Protein AF-A0A973IR10-F1 (afdb_monomer_lite)

Sequence (140 aa):
MKKLFFTSFICLMTFFATAQIKLLDLSVIPIIKTDSVSGQSSNTTLDVRFKIKNSNTASKVFVLFGTTQNLGDIYSIEANIIENAGNYYILYNGMQTPINNYNAEIKIELTPAQNAAYNYITLFVKDVNGTDSNKLYFVK

Structure (mmCIF, N/CA/C/O backbone):
data_AF-A0A973IR10-F1
#
_entry.id   AF-A0A973IR10-F1
#
loop_
_atom_site.group_PDB
_atom_site.id
_atom_site.type_symbol
_atom_site.label_atom_id
_atom_site.label_alt_id
_atom_site.label_comp_id
_atom_site.label_asym_id
_atom_site.label_entity_id
_atom_site.label_seq_id
_atom_site.pdbx_PDB_ins_code
_atom_site.Cartn_x
_atom_site.Cartn_y
_atom_site.Cartn_z
_atom_site.occupancy
_atom_site.B_iso_or_equiv
_atom_site.auth_seq_id
_atom_site.auth_comp_id
_atom_site.auth_asym_id
_atom_site.auth_atom_id
_atom_site.pdbx_PDB_model_num
ATOM 1 N N . MET A 1 1 ? -0.727 -29.160 63.451 1.00 43.88 1 MET A N 1
ATOM 2 C CA . MET A 1 1 ? -1.936 -29.310 62.611 1.00 43.88 1 MET A CA 1
ATOM 3 C C . MET A 1 1 ? -1.854 -28.358 61.426 1.00 43.88 1 MET A C 1
ATOM 5 O O . MET A 1 1 ? -1.133 -27.373 61.490 1.00 43.88 1 MET A O 1
ATOM 9 N N . LYS A 1 2 ? -2.473 -28.767 60.318 1.00 42.03 2 LYS A N 1
ATOM 10 C CA . LYS A 1 2 ? -2.266 -28.317 58.937 1.00 42.03 2 LYS A CA 1
ATOM 11 C C . LYS A 1 2 ? -2.672 -26.857 58.649 1.00 42.03 2 LYS A C 1
ATOM 13 O O . LYS A 1 2 ? -3.758 -26.428 59.005 1.00 42.03 2 LYS A O 1
ATOM 18 N N . LYS A 1 3 ? -1.751 -26.199 57.935 1.00 57.06 3 LYS A N 1
ATOM 19 C CA . LYS A 1 3 ? -1.811 -25.093 56.955 1.00 57.06 3 LYS A CA 1
ATOM 20 C C . LYS A 1 3 ? -3.197 -24.606 56.500 1.00 57.06 3 LYS A C 1
ATOM 22 O O . LYS A 1 3 ? -3.990 -25.423 56.052 1.00 57.06 3 LYS A O 1
ATOM 27 N N . LEU A 1 4 ? -3.356 -23.284 56.371 1.00 45.84 4 LEU A N 1
ATOM 28 C CA . LEU A 1 4 ? -4.144 -22.667 55.293 1.00 45.84 4 LEU A CA 1
ATOM 29 C C . LEU A 1 4 ? -3.589 -21.270 54.960 1.00 45.84 4 LEU A C 1
ATOM 31 O O . LEU A 1 4 ? -3.894 -20.286 55.622 1.00 45.84 4 LEU A O 1
ATOM 35 N N . PHE A 1 5 ? -2.742 -21.209 53.930 1.00 52.34 5 PHE A N 1
ATOM 36 C CA . PHE A 1 5 ? -2.411 -19.975 53.216 1.00 52.34 5 PHE A CA 1
ATOM 37 C C . PHE A 1 5 ? -3.440 -19.833 52.090 1.00 52.34 5 PHE A C 1
ATOM 39 O O . PHE A 1 5 ? -3.495 -20.681 51.200 1.00 52.34 5 PHE A O 1
ATOM 46 N N . PHE A 1 6 ? -4.285 -18.807 52.161 1.00 52.56 6 PHE A N 1
ATOM 47 C CA . PHE A 1 6 ? -5.290 -18.503 51.144 1.00 52.56 6 PHE A CA 1
ATOM 48 C C . PHE A 1 6 ? -4.677 -17.519 50.139 1.00 52.56 6 PHE A C 1
ATOM 50 O O . PHE A 1 6 ? -4.767 -16.305 50.302 1.00 52.56 6 PHE A O 1
ATOM 57 N N . THR A 1 7 ? -3.981 -18.031 49.125 1.00 56.06 7 THR A N 1
ATOM 58 C CA . THR A 1 7 ? -3.445 -17.190 48.046 1.00 56.06 7 THR A CA 1
ATOM 59 C C . THR A 1 7 ? -4.528 -17.012 46.987 1.00 56.06 7 THR A C 1
ATOM 61 O O . THR A 1 7 ? -4.781 -17.913 46.191 1.00 56.06 7 THR A O 1
ATOM 64 N N . SER A 1 8 ? -5.195 -15.856 46.995 1.00 56.56 8 SER A N 1
ATOM 65 C CA . SER A 1 8 ? -6.117 -15.457 45.930 1.00 56.56 8 SER A CA 1
ATOM 66 C C . SER A 1 8 ? -5.320 -15.170 44.655 1.00 56.56 8 SER A C 1
ATOM 68 O O . SER A 1 8 ? -4.561 -14.204 44.587 1.00 56.56 8 SER A O 1
ATOM 70 N N . PHE A 1 9 ? -5.452 -16.041 43.657 1.00 55.38 9 PHE A N 1
ATOM 71 C CA . PHE A 1 9 ? -4.873 -15.858 42.330 1.00 55.38 9 PHE A CA 1
ATOM 72 C C . PHE A 1 9 ? -5.815 -14.963 41.515 1.00 55.38 9 PHE A C 1
ATOM 74 O O . PHE A 1 9 ? -6.763 -15.440 40.894 1.00 55.38 9 PHE A O 1
ATOM 81 N N . ILE A 1 10 ? -5.593 -13.646 41.560 1.00 63.66 10 ILE A N 1
ATOM 82 C CA . ILE A 1 10 ? -6.299 -12.695 40.692 1.00 63.66 10 ILE A CA 1
ATOM 83 C C . ILE A 1 10 ? -5.756 -12.888 39.276 1.00 63.66 10 ILE A C 1
ATOM 85 O O . ILE A 1 10 ? -4.681 -12.407 38.923 1.00 63.66 10 ILE A O 1
ATOM 89 N N . CYS A 1 11 ? -6.505 -13.631 38.466 1.00 55.69 11 CYS A N 1
ATOM 90 C CA . CYS A 1 11 ? -6.274 -13.741 37.036 1.00 55.69 11 CYS A CA 1
ATOM 91 C C . CYS A 1 11 ? -6.675 -12.405 36.387 1.00 55.69 11 CYS A C 1
ATOM 93 O O . CYS A 1 11 ? -7.848 -12.176 36.094 1.00 55.69 11 CYS A O 1
ATOM 95 N N . LEU A 1 12 ? -5.712 -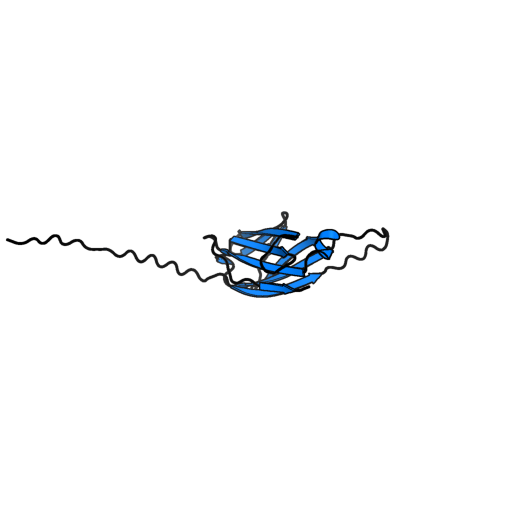11.493 36.209 1.00 54.72 12 LEU A N 1
ATOM 96 C CA . LEU A 1 12 ? -5.873 -10.331 35.335 1.00 54.72 12 LEU A CA 1
ATOM 97 C C . LEU A 1 12 ? -5.967 -10.833 33.890 1.00 54.72 12 LEU A C 1
ATOM 99 O O . LEU A 1 12 ? -4.965 -10.958 33.190 1.00 54.72 12 LEU A O 1
ATOM 103 N N . MET A 1 13 ? -7.179 -11.145 33.439 1.00 60.38 13 MET A N 1
ATOM 104 C CA . MET A 1 13 ? -7.446 -11.300 32.015 1.00 60.38 13 MET A CA 1
ATOM 105 C C . MET A 1 13 ? -7.410 -9.913 31.374 1.00 60.38 13 MET A C 1
ATOM 107 O O . MET A 1 13 ? -8.379 -9.157 31.438 1.00 60.38 13 MET A O 1
ATOM 111 N N . THR A 1 14 ? -6.280 -9.552 30.771 1.00 50.47 14 THR A N 1
ATOM 112 C CA . THR A 1 14 ? -6.209 -8.379 29.899 1.00 50.47 14 THR A CA 1
ATOM 113 C C . THR A 1 14 ? -6.959 -8.696 28.610 1.00 50.47 14 THR A C 1
ATOM 115 O O . THR A 1 14 ? -6.418 -9.320 27.698 1.00 50.47 14 THR A O 1
ATOM 118 N N . PHE A 1 15 ? -8.227 -8.292 28.539 1.00 55.59 15 PHE A N 1
ATOM 119 C CA . PHE A 1 15 ? -8.986 -8.289 27.292 1.00 55.59 15 PHE A CA 1
ATOM 120 C C . PHE A 1 15 ? -8.416 -7.214 26.361 1.00 55.59 15 PHE A C 1
ATOM 122 O O . PHE A 1 15 ? -8.835 -6.061 26.400 1.00 55.59 15 PHE A O 1
ATOM 129 N N . PHE A 1 16 ? -7.474 -7.588 25.499 1.00 53.50 16 PHE A N 1
ATOM 130 C CA . PHE A 1 16 ? -7.161 -6.796 24.313 1.00 53.50 16 PHE A CA 1
ATOM 131 C C . PHE A 1 16 ? -8.032 -7.298 23.165 1.00 53.50 16 PHE A C 1
ATOM 133 O O . PHE A 1 16 ? -7.645 -8.184 22.411 1.00 53.50 16 PHE A O 1
ATOM 140 N N . ALA A 1 17 ? -9.241 -6.755 23.059 1.00 54.94 17 ALA A N 1
ATOM 141 C CA . ALA A 1 17 ? -10.085 -6.933 21.884 1.00 54.94 17 ALA A CA 1
ATOM 142 C C . ALA A 1 17 ? -10.265 -5.578 21.199 1.00 54.94 17 ALA A C 1
ATOM 144 O O . ALA A 1 17 ? -11.319 -4.949 21.269 1.00 54.94 17 ALA A O 1
ATOM 145 N N . THR A 1 18 ? -9.205 -5.104 20.550 1.00 56.66 18 THR A N 1
ATOM 146 C CA . THR A 1 18 ? -9.329 -4.062 19.534 1.00 56.66 18 THR A CA 1
ATOM 147 C C . THR A 1 18 ? -9.854 -4.701 18.255 1.00 56.66 18 THR A C 1
ATOM 149 O O . THR A 1 18 ? -9.452 -5.801 17.874 1.00 56.66 18 THR A O 1
ATOM 152 N N . ALA A 1 19 ? -10.790 -4.030 17.585 1.00 59.62 19 ALA A N 1
ATOM 153 C CA . ALA A 1 19 ? -11.244 -4.479 16.281 1.00 59.62 19 ALA A CA 1
ATOM 154 C C . ALA A 1 19 ? -10.036 -4.503 15.330 1.00 59.62 19 ALA A C 1
ATOM 156 O O . ALA A 1 19 ? -9.435 -3.459 15.067 1.00 59.62 19 ALA A O 1
ATOM 157 N N . GLN A 1 20 ? -9.667 -5.695 14.851 1.00 83.31 20 GLN A N 1
ATOM 158 C CA . GLN A 1 20 ? -8.537 -5.861 13.943 1.00 83.31 20 GLN A CA 1
ATOM 159 C C . GLN A 1 20 ? -8.779 -5.018 12.686 1.00 83.31 20 GLN A C 1
ATOM 161 O O . GLN A 1 20 ? -9.890 -4.995 12.137 1.00 83.31 20 GLN A O 1
ATOM 166 N N . ILE A 1 21 ? -7.749 -4.296 12.248 1.00 94.00 21 ILE A N 1
ATOM 167 C CA . ILE A 1 21 ? -7.785 -3.566 10.982 1.00 94.00 21 ILE A CA 1
ATOM 168 C C . ILE A 1 21 ? -8.051 -4.573 9.875 1.00 94.00 21 ILE A C 1
ATOM 170 O O . ILE A 1 21 ? -7.398 -5.617 9.800 1.00 94.00 21 ILE A O 1
ATOM 174 N N . LYS A 1 22 ? -9.011 -4.253 9.010 1.00 96.25 22 LYS A N 1
ATOM 175 C CA . LYS A 1 22 ? -9.355 -5.113 7.884 1.00 96.25 22 LYS A CA 1
ATOM 176 C C . LYS A 1 22 ? -9.290 -4.335 6.590 1.00 96.25 22 LYS A C 1
ATOM 178 O O . LYS A 1 22 ? -9.991 -3.338 6.422 1.00 96.25 22 LYS A O 1
ATOM 183 N N . LEU A 1 23 ? -8.493 -4.841 5.665 1.00 97.75 23 LEU A N 1
ATOM 184 C CA . LEU A 1 23 ? -8.480 -4.379 4.291 1.00 97.75 23 LEU A CA 1
ATOM 185 C C . LEU A 1 23 ? -9.541 -5.134 3.506 1.00 97.75 23 LEU A C 1
ATOM 187 O O . LEU A 1 23 ? -9.634 -6.361 3.588 1.00 97.75 23 LEU A O 1
ATOM 191 N N . LEU A 1 24 ? -10.374 -4.385 2.797 1.00 97.75 24 LEU A N 1
ATOM 192 C CA . LEU A 1 24 ? -11.556 -4.904 2.120 1.00 97.75 24 LEU A CA 1
ATOM 193 C C . LEU A 1 24 ? -11.331 -5.063 0.621 1.00 97.75 24 LEU A C 1
ATOM 195 O O . LEU A 1 24 ? -11.889 -5.978 0.028 1.00 97.75 24 LEU A O 1
ATOM 199 N N . ASP A 1 25 ? -10.560 -4.158 0.024 1.00 97.88 25 ASP A N 1
ATOM 200 C CA . ASP A 1 25 ? -10.385 -4.078 -1.423 1.00 97.88 25 ASP A CA 1
ATOM 201 C C . ASP A 1 25 ? -9.099 -3.319 -1.769 1.00 97.88 25 ASP A C 1
ATOM 203 O O . ASP A 1 25 ? -8.663 -2.472 -0.982 1.00 97.88 25 ASP A O 1
ATOM 207 N N . LEU A 1 26 ? -8.517 -3.626 -2.927 1.00 98.44 26 LEU A N 1
ATOM 208 C CA . LEU A 1 26 ? -7.300 -3.023 -3.467 1.00 98.44 26 LEU A CA 1
ATOM 209 C C . LEU A 1 26 ? -7.462 -2.821 -4.975 1.00 98.44 26 LEU A C 1
ATOM 211 O O . LEU A 1 26 ? -7.778 -3.751 -5.710 1.00 98.44 26 LEU A O 1
ATOM 215 N N . SER A 1 27 ? -7.168 -1.612 -5.434 1.00 98.12 27 SER A N 1
ATOM 216 C CA . SER A 1 27 ? -7.099 -1.239 -6.839 1.00 98.12 27 SER A CA 1
ATOM 217 C C . SER A 1 27 ? -5.802 -0.480 -7.092 1.00 98.12 27 SER A C 1
ATOM 219 O O . SER A 1 27 ? -5.395 0.362 -6.291 1.00 98.12 27 SER A O 1
ATOM 221 N N . VAL A 1 28 ? -5.138 -0.796 -8.199 1.00 97.69 28 VAL A N 1
ATOM 222 C CA . VAL A 1 28 ? -3.896 -0.145 -8.619 1.00 97.69 28 VAL A CA 1
ATOM 223 C C . VAL A 1 28 ? -4.096 0.347 -10.040 1.00 97.69 28 VAL A C 1
ATOM 225 O O . VAL A 1 28 ? -4.355 -0.445 -10.945 1.00 97.69 28 VAL A O 1
ATOM 228 N N . ILE A 1 29 ? -4.000 1.660 -10.231 1.00 96.00 29 ILE A N 1
ATOM 229 C CA . ILE A 1 29 ? -4.289 2.310 -11.508 1.00 96.00 29 ILE A CA 1
ATOM 230 C C . ILE A 1 29 ? -3.046 3.093 -11.948 1.00 96.00 29 ILE A C 1
ATOM 232 O O . ILE A 1 29 ? -2.638 4.025 -11.254 1.00 96.00 29 ILE A O 1
ATOM 236 N N . PRO A 1 30 ? -2.418 2.763 -13.089 1.00 92.56 30 PRO A N 1
ATOM 237 C CA . PRO A 1 30 ? -1.336 3.579 -13.618 1.00 92.56 30 PRO A CA 1
ATOM 238 C C . PRO A 1 30 ? -1.874 4.921 -14.127 1.00 92.56 30 PRO A C 1
ATOM 240 O O . PRO A 1 30 ? -2.792 4.973 -14.945 1.00 92.56 30 PRO A O 1
ATOM 243 N N . ILE A 1 31 ? -1.275 6.020 -13.670 1.00 89.12 31 ILE A N 1
ATOM 244 C CA . ILE A 1 31 ? -1.535 7.363 -14.187 1.00 89.12 31 ILE A CA 1
ATOM 245 C C . ILE A 1 31 ? -0.581 7.599 -15.357 1.00 89.12 31 ILE A C 1
ATOM 247 O O . ILE A 1 31 ? 0.615 7.836 -15.173 1.00 89.12 31 ILE A O 1
ATOM 251 N N . ILE A 1 32 ? -1.115 7.539 -16.573 1.00 71.06 32 ILE A N 1
ATOM 252 C CA . ILE A 1 32 ? -0.351 7.811 -17.790 1.00 71.06 32 ILE A CA 1
ATOM 253 C C . ILE A 1 32 ? -0.164 9.327 -17.909 1.00 71.06 32 ILE A C 1
ATOM 255 O O . ILE A 1 32 ? -1.128 10.067 -18.095 1.00 71.06 32 ILE A O 1
ATOM 259 N N . LYS A 1 33 ? 1.083 9.793 -17.811 1.00 64.44 33 LYS A N 1
ATOM 260 C CA . LYS A 1 33 ? 1.466 11.154 -18.196 1.00 64.44 33 LYS A CA 1
ATOM 261 C C . LYS A 1 33 ? 2.061 11.089 -19.600 1.00 64.44 33 LYS A C 1
ATOM 263 O O . LYS A 1 33 ? 3.154 10.569 -19.780 1.00 64.44 33 LYS A O 1
ATOM 268 N N . THR A 1 34 ? 1.341 11.581 -20.602 1.00 55.28 34 THR A N 1
ATOM 269 C CA . THR A 1 34 ? 1.878 11.754 -21.959 1.00 55.28 34 THR A CA 1
ATOM 270 C C . THR A 1 34 ? 2.766 12.993 -21.997 1.00 55.28 34 THR A C 1
ATOM 272 O O . THR A 1 34 ? 2.275 14.099 -22.214 1.00 55.28 34 THR A O 1
ATOM 275 N N . ASP A 1 35 ? 4.072 12.822 -21.788 1.00 54.62 35 ASP A N 1
ATOM 276 C CA . ASP A 1 35 ? 5.056 13.815 -22.224 1.00 54.62 35 ASP A CA 1
ATOM 277 C C . ASP A 1 35 ? 5.386 13.537 -23.697 1.00 54.62 35 ASP A C 1
ATOM 279 O O . ASP A 1 35 ? 5.962 12.507 -24.042 1.00 54.62 35 ASP A O 1
ATOM 283 N N . SER A 1 36 ? 4.946 14.428 -24.583 1.00 55.16 36 SER A N 1
ATOM 284 C CA . SER A 1 36 ? 5.088 14.257 -26.036 1.00 55.16 36 SER A CA 1
ATOM 285 C C . SER A 1 36 ? 6.432 14.767 -26.574 1.00 55.16 36 SER A C 1
ATOM 287 O O . SER A 1 36 ? 6.602 14.819 -27.789 1.00 55.16 36 SER A O 1
ATOM 289 N N . VAL A 1 37 ? 7.371 15.187 -25.712 1.00 59.97 37 VAL A N 1
ATOM 290 C CA . VAL A 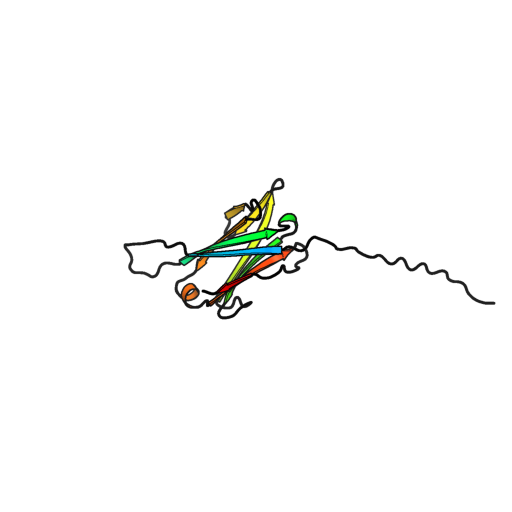1 37 ? 8.504 16.028 -26.143 1.00 59.97 37 VAL A CA 1
ATOM 291 C C . VAL A 1 37 ? 9.883 15.377 -25.957 1.00 59.97 37 VAL A C 1
ATOM 293 O O . VAL A 1 37 ? 10.791 15.684 -26.724 1.00 59.97 37 VAL A O 1
ATOM 296 N N . SER A 1 38 ? 10.079 14.468 -24.995 1.00 59.84 38 SER A N 1
ATOM 297 C CA . SER A 1 38 ? 11.439 14.110 -24.541 1.00 59.84 38 SER A CA 1
ATOM 298 C C . SER A 1 38 ? 11.975 12.733 -24.960 1.00 59.84 38 SER A C 1
ATOM 300 O O . SER A 1 38 ? 13.183 12.517 -24.879 1.00 59.84 38 SER A O 1
ATOM 302 N N . GLY A 1 39 ? 11.136 11.785 -25.401 1.00 56.28 39 GLY A N 1
ATOM 303 C CA . GLY A 1 39 ? 11.581 10.430 -25.786 1.00 56.28 39 GLY A CA 1
ATOM 304 C C . GLY A 1 39 ? 12.271 9.624 -24.667 1.00 56.28 39 GLY A C 1
ATOM 305 O O . GLY A 1 39 ? 12.748 8.517 -24.913 1.00 56.28 39 GLY A O 1
ATOM 306 N N . GLN A 1 40 ? 12.327 10.155 -23.440 1.00 56.91 40 GLN A N 1
ATOM 307 C CA . GLN A 1 40 ? 12.829 9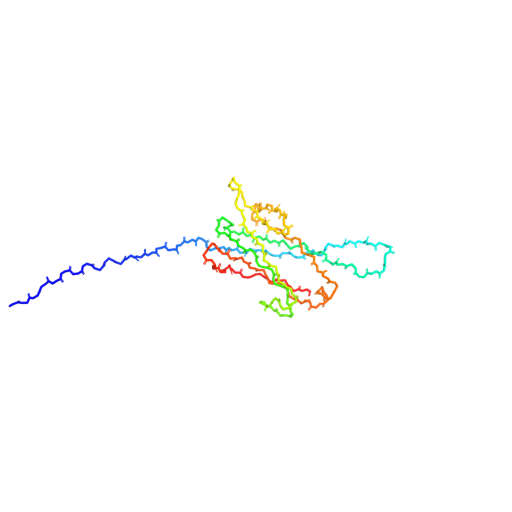.462 -22.260 1.00 56.91 40 GLN A CA 1
ATOM 308 C C . GLN A 1 40 ? 11.693 8.698 -21.587 1.00 56.91 40 GLN A C 1
ATOM 310 O O . GLN A 1 40 ? 10.562 9.175 -21.507 1.00 56.91 40 GLN A O 1
ATOM 315 N N . SER A 1 41 ? 12.005 7.511 -21.062 1.00 62.19 41 SER A N 1
ATOM 316 C CA . SER A 1 41 ? 11.070 6.778 -20.212 1.00 62.19 41 SER A CA 1
ATOM 317 C C . SER A 1 41 ? 10.845 7.577 -18.930 1.00 62.19 41 SER A C 1
ATOM 319 O O . SER A 1 41 ? 11.672 7.544 -18.022 1.00 62.19 41 SER A O 1
ATOM 321 N N . SER A 1 42 ? 9.732 8.299 -18.852 1.00 78.31 42 SER A N 1
ATOM 322 C CA . SER A 1 42 ? 9.329 8.994 -17.636 1.00 78.31 42 SER A CA 1
ATOM 323 C C . SER A 1 42 ? 9.014 7.996 -16.522 1.00 78.31 42 SER A C 1
ATOM 325 O O . SER A 1 42 ? 8.634 6.846 -16.774 1.00 78.31 42 SER A O 1
ATOM 327 N N . ASN A 1 43 ? 9.123 8.448 -15.275 1.00 87.50 43 ASN A N 1
ATOM 328 C CA . ASN A 1 43 ? 8.628 7.686 -14.138 1.00 87.50 43 ASN A CA 1
ATOM 329 C C . ASN A 1 43 ? 7.129 7.389 -14.300 1.00 87.50 43 ASN A C 1
ATOM 331 O O . ASN A 1 43 ? 6.363 8.187 -14.846 1.00 87.50 43 ASN A O 1
ATOM 335 N N . THR A 1 44 ? 6.710 6.222 -13.818 1.00 90.88 44 THR A N 1
ATOM 336 C CA . THR A 1 44 ? 5.305 5.808 -13.805 1.00 90.88 44 THR A CA 1
ATOM 337 C C . THR A 1 44 ? 4.710 6.132 -12.446 1.00 90.88 44 THR A C 1
ATOM 339 O O . THR A 1 44 ? 5.188 5.636 -11.430 1.00 90.88 44 THR A O 1
ATOM 342 N N . THR A 1 45 ? 3.651 6.936 -12.408 1.00 94.50 45 THR A N 1
ATOM 343 C CA . THR A 1 45 ? 2.879 7.133 -11.177 1.00 94.50 45 THR A CA 1
ATOM 344 C C . THR A 1 45 ? 1.775 6.083 -11.103 1.00 94.50 45 THR A C 1
ATOM 346 O O . THR A 1 45 ? 1.006 5.925 -12.047 1.00 94.50 45 THR A O 1
ATOM 349 N N . LEU A 1 46 ? 1.679 5.381 -9.982 1.00 96.69 46 LEU A N 1
ATOM 350 C CA . LEU A 1 46 ? 0.591 4.469 -9.656 1.00 96.69 46 LEU A CA 1
ATOM 351 C C . LEU A 1 46 ? -0.313 5.118 -8.610 1.00 96.69 46 LEU A C 1
ATOM 353 O O . LEU A 1 46 ? 0.163 5.612 -7.590 1.00 96.69 46 LEU A O 1
ATOM 357 N N . ASP A 1 47 ? -1.612 5.099 -8.866 1.00 97.31 47 ASP A N 1
ATOM 358 C CA . ASP A 1 47 ? -2.661 5.421 -7.908 1.00 97.31 47 ASP A CA 1
ATOM 359 C C . ASP A 1 47 ? -3.086 4.122 -7.210 1.00 97.31 47 ASP A C 1
ATOM 361 O O . ASP A 1 47 ? -3.740 3.262 -7.809 1.00 97.31 47 ASP A O 1
ATOM 365 N N . VAL A 1 48 ? -2.626 3.939 -5.971 1.00 98.19 48 VAL A N 1
ATOM 366 C CA . VAL A 1 48 ? -2.913 2.756 -5.156 1.00 98.19 48 VAL A CA 1
ATOM 367 C C . VAL A 1 48 ? -4.055 3.099 -4.213 1.00 98.19 48 VAL A C 1
ATOM 369 O O . VAL A 1 48 ? -3.878 3.819 -3.228 1.00 98.19 48 VAL A O 1
ATOM 372 N N . ARG A 1 49 ? -5.235 2.558 -4.511 1.00 98.44 49 ARG A N 1
ATOM 373 C CA . ARG A 1 49 ? -6.464 2.777 -3.750 1.00 98.44 49 ARG A CA 1
ATOM 374 C C . ARG A 1 49 ? -6.851 1.521 -3.010 1.00 98.44 49 ARG A C 1
ATOM 376 O O . ARG A 1 49 ? -6.817 0.427 -3.562 1.00 98.44 49 ARG A O 1
ATOM 383 N N . PHE A 1 50 ? -7.281 1.668 -1.771 1.00 98.62 50 PHE A N 1
ATOM 384 C CA . PHE A 1 50 ? -7.733 0.535 -0.983 1.00 98.62 50 PHE A CA 1
ATOM 385 C C . PHE A 1 50 ? -8.844 0.931 -0.026 1.00 98.62 50 PHE A C 1
ATOM 387 O O . PHE A 1 50 ? -9.035 2.103 0.298 1.00 98.62 50 PHE A O 1
ATOM 394 N N . LYS A 1 51 ? -9.594 -0.072 0.425 1.00 98.50 51 LYS A N 1
ATOM 395 C CA . LYS A 1 51 ? -10.632 0.101 1.439 1.00 98.50 51 LYS A CA 1
ATOM 396 C C . LYS A 1 51 ? -10.165 -0.457 2.774 1.00 98.50 51 LYS A C 1
ATOM 398 O O . LYS A 1 51 ? -9.815 -1.631 2.857 1.00 98.50 51 LYS A O 1
ATOM 403 N N . ILE A 1 52 ? -10.205 0.360 3.820 1.00 97.75 52 ILE A N 1
ATOM 404 C CA . ILE A 1 52 ? -9.778 0.027 5.179 1.00 97.75 52 ILE A CA 1
ATOM 405 C C . ILE A 1 52 ? -10.933 0.202 6.166 1.00 97.75 52 ILE A C 1
ATOM 407 O O . ILE A 1 52 ? -11.521 1.273 6.278 1.00 97.75 52 ILE A O 1
ATOM 411 N N . LYS A 1 53 ? -11.241 -0.855 6.918 1.00 95.69 53 LYS A N 1
ATOM 412 C CA . LYS A 1 53 ? -12.149 -0.825 8.069 1.00 95.69 53 LYS A CA 1
ATOM 413 C C . LYS A 1 53 ? -11.346 -0.700 9.363 1.00 95.69 53 LYS A C 1
ATOM 415 O O . LYS A 1 53 ? -10.284 -1.306 9.484 1.00 95.69 53 LYS A O 1
ATOM 420 N N . ASN A 1 54 ? -11.907 0.029 10.332 1.00 93.44 54 ASN A N 1
ATOM 421 C CA . ASN A 1 54 ? -11.276 0.356 11.616 1.00 93.44 54 ASN A CA 1
ATOM 422 C C . ASN A 1 54 ? -9.990 1.184 11.439 1.00 93.44 54 ASN A C 1
ATOM 424 O O . ASN A 1 54 ? -8.979 0.929 12.082 1.00 93.44 54 ASN A O 1
ATOM 428 N N . SER A 1 55 ? -10.018 2.189 10.555 1.00 92.81 55 SER A N 1
ATOM 429 C CA . SER A 1 55 ? -8.884 3.106 10.355 1.00 92.81 55 SER A CA 1
ATOM 430 C C . SER A 1 55 ? -8.500 3.872 11.624 1.00 92.81 55 SER A C 1
ATOM 432 O O . SER A 1 55 ? -7.377 4.345 11.732 1.00 92.81 55 SER A O 1
ATOM 434 N N . ASN A 1 56 ? -9.402 3.953 12.603 1.00 92.19 56 ASN A N 1
ATOM 435 C CA . ASN A 1 56 ? -9.172 4.588 13.893 1.00 92.19 56 ASN A CA 1
ATOM 436 C C . ASN A 1 56 ? -8.143 3.882 14.786 1.00 92.19 56 ASN A C 1
ATOM 438 O O . ASN A 1 56 ? -7.651 4.495 15.728 1.00 92.19 56 ASN A O 1
ATOM 442 N N . THR A 1 57 ? -7.820 2.617 14.511 1.00 93.31 57 THR A N 1
ATOM 443 C CA . THR A 1 57 ? -6.757 1.873 15.207 1.00 93.31 57 THR A CA 1
ATOM 444 C C . THR A 1 57 ? -5.511 1.680 14.340 1.00 93.31 57 THR A C 1
ATOM 446 O O . THR A 1 57 ? -4.547 1.054 14.782 1.00 93.31 57 THR A O 1
ATOM 449 N N . ALA A 1 58 ? -5.517 2.216 13.116 1.00 95.44 58 ALA A N 1
ATOM 450 C CA . ALA A 1 58 ? -4.443 2.073 12.147 1.00 95.44 58 ALA A CA 1
ATOM 451 C C . ALA A 1 58 ? -3.319 3.085 12.368 1.00 95.44 58 ALA A C 1
ATOM 453 O O . ALA A 1 58 ? -3.572 4.248 12.664 1.00 95.44 58 ALA A O 1
ATOM 454 N N . SER A 1 59 ? -2.075 2.629 12.205 1.00 96.19 59 SER A N 1
ATOM 455 C CA . SER A 1 59 ? -0.876 3.439 12.431 1.00 96.19 59 SER A CA 1
ATOM 456 C C . SER A 1 59 ? -0.051 3.640 11.166 1.00 96.19 59 SER A C 1
ATOM 458 O O . SER A 1 59 ? 0.409 4.750 10.906 1.00 96.19 59 SER A O 1
ATOM 460 N N . LYS A 1 60 ? 0.152 2.588 10.365 1.00 97.75 60 LYS A N 1
ATOM 461 C CA . LYS A 1 60 ? 1.053 2.626 9.206 1.00 97.75 60 LYS A CA 1
ATOM 462 C C . LYS A 1 60 ? 0.544 1.777 8.059 1.00 97.75 60 LYS A C 1
ATOM 464 O O . LYS A 1 60 ? 0.146 0.635 8.268 1.00 97.75 60 LYS A O 1
ATOM 469 N N . VAL A 1 61 ? 0.621 2.309 6.847 1.00 98.50 61 VAL A N 1
ATOM 470 C CA . VAL A 1 61 ? 0.379 1.581 5.600 1.00 98.50 61 VAL A CA 1
ATOM 471 C C . VAL A 1 61 ? 1.714 1.134 5.027 1.00 98.50 61 VAL A C 1
ATOM 473 O O . VAL A 1 61 ? 2.644 1.932 4.925 1.00 98.50 61 VAL A O 1
ATOM 476 N N . PHE A 1 62 ? 1.779 -0.124 4.612 1.00 98.62 62 PHE A N 1
ATOM 477 C CA . PHE A 1 62 ? 2.905 -0.699 3.899 1.00 98.62 62 PHE A CA 1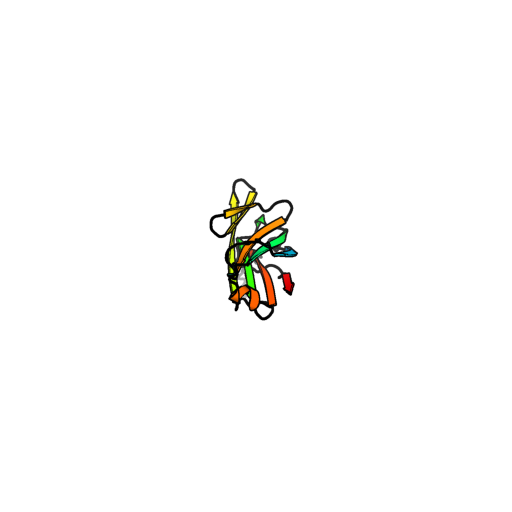
ATOM 478 C C . PHE A 1 62 ? 2.468 -1.097 2.495 1.00 98.62 62 PHE A C 1
ATOM 480 O O . PHE A 1 62 ? 1.475 -1.809 2.324 1.00 98.62 62 PHE A O 1
ATOM 487 N N . VAL A 1 63 ? 3.232 -0.654 1.498 1.00 98.69 63 VAL A N 1
ATOM 488 C CA . VAL A 1 63 ? 3.061 -1.054 0.097 1.00 98.69 63 VAL A CA 1
ATOM 489 C C . VAL A 1 63 ? 4.389 -1.605 -0.397 1.00 98.69 63 VAL A C 1
ATOM 491 O O . VAL A 1 63 ? 5.367 -0.869 -0.523 1.00 98.69 63 VAL A O 1
ATOM 494 N N . LEU A 1 64 ? 4.432 -2.912 -0.633 1.00 98.75 64 LEU A N 1
ATOM 495 C CA . LEU A 1 64 ? 5.628 -3.628 -1.060 1.00 98.75 64 LEU A CA 1
ATOM 496 C C . LEU A 1 64 ? 5.523 -3.952 -2.545 1.00 98.75 64 LEU A C 1
ATOM 498 O O . LEU A 1 64 ? 4.573 -4.614 -2.957 1.00 98.75 64 LEU A O 1
ATOM 502 N N . PHE A 1 65 ? 6.499 -3.509 -3.324 1.00 98.69 65 PHE A N 1
ATOM 503 C CA . PHE A 1 65 ? 6.667 -3.862 -4.726 1.00 98.69 65 PHE A CA 1
ATOM 504 C C . PHE A 1 65 ? 7.722 -4.950 -4.817 1.00 98.69 65 PHE A C 1
ATOM 506 O O . PHE A 1 65 ? 8.866 -4.742 -4.397 1.00 98.69 65 PHE A O 1
ATOM 513 N N . GLY A 1 66 ? 7.347 -6.091 -5.385 1.00 98.56 66 GLY A N 1
ATOM 514 C CA . GLY A 1 66 ? 8.236 -7.237 -5.415 1.00 98.56 66 GLY A CA 1
ATOM 515 C C . GLY A 1 66 ? 8.140 -8.100 -6.657 1.00 98.56 66 GLY A C 1
ATOM 516 O O . GLY A 1 66 ? 7.183 -8.037 -7.437 1.00 98.56 66 GLY A O 1
ATOM 517 N N . THR A 1 67 ? 9.161 -8.934 -6.825 1.00 98.38 67 THR A N 1
ATOM 518 C CA . THR A 1 67 ? 9.189 -9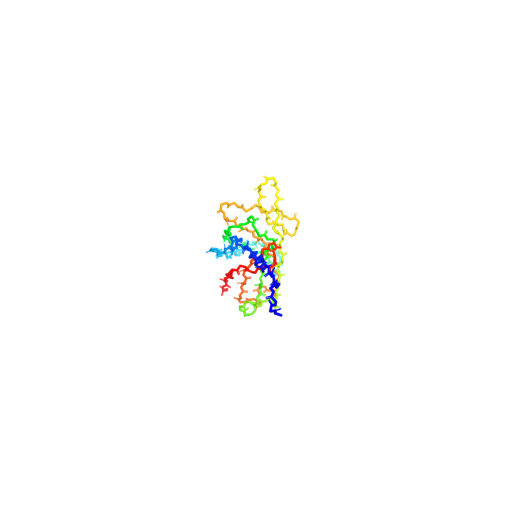.985 -7.854 1.00 98.38 67 THR A CA 1
ATOM 519 C C . THR A 1 67 ? 8.271 -11.155 -7.496 1.00 98.38 67 THR A C 1
ATOM 521 O O . THR A 1 67 ? 7.790 -11.858 -8.386 1.00 98.38 67 THR A O 1
ATOM 524 N N . THR A 1 68 ? 7.980 -11.325 -6.201 1.00 98.12 68 THR A N 1
ATOM 525 C CA . THR A 1 68 ? 7.065 -12.317 -5.614 1.00 98.12 68 THR A CA 1
ATOM 526 C C . THR A 1 68 ? 6.200 -11.694 -4.511 1.00 98.12 68 THR A C 1
ATOM 528 O O . THR A 1 68 ? 6.519 -10.637 -3.966 1.00 98.12 68 THR A O 1
ATOM 531 N N . GLN A 1 69 ? 5.072 -12.335 -4.182 1.00 97.94 69 GLN A N 1
ATOM 532 C CA . GLN A 1 69 ? 4.166 -11.862 -3.128 1.00 97.94 69 GLN A CA 1
ATOM 533 C C . GLN A 1 69 ? 4.872 -11.733 -1.773 1.00 97.94 69 GLN A C 1
ATOM 535 O O . GLN A 1 69 ? 5.706 -12.560 -1.413 1.00 97.94 69 GLN A O 1
ATOM 540 N N . ASN A 1 70 ? 4.456 -10.744 -0.978 1.00 97.62 70 ASN A N 1
ATOM 541 C CA . ASN A 1 70 ? 4.989 -10.422 0.350 1.00 97.62 70 ASN A CA 1
ATOM 542 C C . ASN A 1 70 ? 6.444 -9.937 0.388 1.00 97.62 70 ASN A C 1
ATOM 544 O O . ASN A 1 70 ? 6.929 -9.640 1.480 1.00 97.62 70 ASN A O 1
ATOM 548 N N . LEU A 1 71 ? 7.115 -9.825 -0.758 1.00 96.81 71 LEU A N 1
ATOM 549 C CA . LEU A 1 71 ? 8.432 -9.213 -0.851 1.00 96.81 71 LEU A CA 1
ATOM 550 C C . LEU A 1 71 ? 8.314 -7.758 -1.305 1.00 96.81 71 LEU A C 1
ATOM 552 O O . LEU A 1 71 ? 7.416 -7.386 -2.058 1.00 96.81 71 LEU A O 1
ATOM 556 N N . GLY A 1 72 ? 9.232 -6.939 -0.802 1.00 97.00 72 GLY A N 1
ATOM 557 C CA . GLY A 1 72 ? 9.426 -5.544 -1.192 1.00 97.00 72 GLY A CA 1
ATOM 558 C C . GLY A 1 72 ? 10.809 -5.322 -1.799 1.00 97.00 72 GLY A C 1
ATOM 559 O O . GLY A 1 72 ? 11.428 -4.291 -1.549 1.00 97.00 72 GLY A O 1
ATOM 560 N N . ASP A 1 73 ? 11.317 -6.336 -2.506 1.00 98.25 73 ASP A N 1
ATOM 561 C CA . ASP A 1 73 ? 12.674 -6.431 -3.051 1.00 98.25 73 ASP A CA 1
ATOM 562 C C . ASP A 1 73 ? 12.945 -5.450 -4.200 1.00 98.25 73 ASP A C 1
ATOM 564 O O . ASP A 1 73 ? 14.102 -5.127 -4.461 1.00 98.25 73 ASP A O 1
ATOM 568 N N . ILE A 1 74 ? 11.899 -4.927 -4.847 1.00 98.44 74 ILE A N 1
ATOM 569 C CA . ILE A 1 74 ? 12.027 -3.875 -5.865 1.00 98.44 74 ILE A CA 1
ATOM 570 C C . ILE A 1 74 ? 11.912 -2.489 -5.236 1.00 98.44 74 ILE A C 1
ATOM 572 O O . ILE A 1 74 ? 12.700 -1.587 -5.530 1.00 98.44 74 ILE A O 1
ATOM 576 N N . TYR A 1 75 ? 10.898 -2.299 -4.394 1.00 98.19 75 TYR A N 1
ATOM 577 C CA . TYR A 1 75 ? 10.649 -1.045 -3.698 1.00 98.19 75 TYR A CA 1
ATOM 578 C C . TYR A 1 75 ? 9.681 -1.268 -2.537 1.00 98.19 75 TYR A C 1
ATOM 580 O O . TYR A 1 75 ? 8.829 -2.151 -2.586 1.00 98.19 75 TYR A O 1
ATOM 588 N N . SER A 1 76 ? 9.781 -0.457 -1.490 1.00 98.00 76 SER A N 1
ATOM 589 C CA . SER A 1 76 ? 8.876 -0.527 -0.344 1.00 98.00 76 SER A CA 1
ATOM 590 C C . SER A 1 76 ? 8.525 0.871 0.126 1.00 98.00 76 SER A C 1
ATOM 592 O O . SER A 1 76 ? 9.403 1.721 0.267 1.00 98.00 76 SER A O 1
ATOM 594 N N . ILE A 1 77 ? 7.241 1.087 0.389 1.00 97.19 77 ILE A N 1
ATOM 595 C CA . ILE A 1 77 ? 6.709 2.315 0.967 1.00 97.19 77 ILE A CA 1
ATOM 596 C C . ILE A 1 77 ? 6.173 2.037 2.360 1.00 97.19 77 ILE A C 1
ATOM 598 O O . ILE A 1 77 ? 5.446 1.068 2.576 1.00 97.19 77 ILE A O 1
ATOM 602 N N . GLU A 1 78 ? 6.487 2.955 3.267 1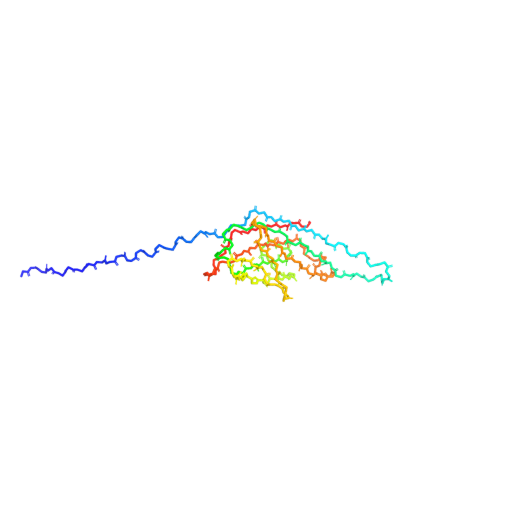.00 97.81 78 GLU A N 1
ATOM 603 C CA . GLU A 1 78 ? 5.851 3.101 4.566 1.00 97.81 78 GLU A CA 1
ATOM 604 C C . GLU A 1 78 ? 5.213 4.495 4.633 1.00 97.81 78 GLU A C 1
ATOM 606 O O . GLU A 1 78 ? 5.876 5.504 4.383 1.00 97.81 78 GLU A O 1
ATOM 611 N N . ALA A 1 79 ? 3.920 4.553 4.943 1.00 98.19 79 ALA A N 1
ATOM 612 C CA . ALA A 1 79 ? 3.177 5.798 5.114 1.00 98.19 79 ALA A CA 1
ATOM 613 C C . ALA A 1 79 ? 2.477 5.811 6.473 1.00 98.19 79 ALA A C 1
ATOM 615 O O . ALA A 1 79 ? 1.898 4.806 6.887 1.00 98.19 79 ALA A O 1
ATOM 616 N N . ASN A 1 80 ? 2.505 6.948 7.165 1.00 98.12 80 ASN A N 1
ATOM 617 C CA . ASN A 1 80 ? 1.853 7.071 8.466 1.00 98.12 80 ASN A CA 1
ATOM 618 C C . ASN A 1 80 ? 0.356 7.321 8.283 1.00 98.12 80 ASN A C 1
ATOM 620 O O . ASN A 1 80 ? -0.046 8.049 7.379 1.00 98.12 80 ASN A O 1
ATOM 624 N N . ILE A 1 81 ? -0.458 6.772 9.177 1.00 97.62 81 ILE A N 1
ATOM 625 C CA . ILE A 1 81 ? -1.844 7.187 9.364 1.00 97.62 81 ILE A CA 1
ATOM 626 C C . ILE A 1 81 ? -1.871 8.114 10.571 1.00 97.62 81 ILE A C 1
ATOM 628 O O . ILE A 1 81 ? -1.407 7.756 11.652 1.00 97.62 81 ILE A O 1
ATOM 632 N N . ILE A 1 82 ? -2.383 9.321 10.367 1.00 96.75 82 ILE A N 1
ATOM 633 C CA . ILE A 1 82 ? -2.484 10.351 11.398 1.00 96.75 82 ILE A CA 1
ATOM 634 C C . ILE A 1 82 ? -3.944 10.725 11.621 1.00 96.75 82 ILE A C 1
ATOM 636 O O . ILE A 1 82 ? -4.767 10.656 10.706 1.00 96.75 82 ILE A O 1
ATOM 640 N N . GLU A 1 83 ? -4.247 11.133 12.845 1.00 95.31 83 GLU A N 1
ATOM 641 C CA . GLU A 1 83 ? -5.550 11.648 13.244 1.00 95.31 83 GLU A CA 1
ATOM 642 C C . GLU A 1 83 ? -5.458 13.167 13.425 1.00 95.31 83 GLU A C 1
ATOM 644 O O . GLU A 1 83 ? -4.465 13.686 13.938 1.00 95.31 83 GLU A O 1
ATOM 649 N N . ASN A 1 84 ? -6.472 13.882 12.945 1.00 94.12 84 ASN A N 1
ATOM 650 C CA . ASN A 1 84 ? -6.625 15.313 13.151 1.00 94.12 84 ASN A CA 1
ATOM 651 C C . ASN A 1 84 ? -8.115 15.664 13.247 1.00 94.12 84 ASN A C 1
ATOM 653 O O . ASN A 1 84 ? -8.862 15.529 12.270 1.00 94.12 84 ASN A O 1
ATOM 657 N N . ALA A 1 85 ? -8.533 16.132 14.423 1.00 92.75 85 ALA A N 1
ATOM 658 C CA . ALA A 1 85 ? -9.899 16.558 14.718 1.00 92.75 85 ALA A CA 1
ATOM 659 C C . ALA A 1 85 ? -10.964 15.490 14.384 1.00 92.75 85 ALA A C 1
ATOM 661 O O . ALA A 1 85 ? -11.990 15.780 13.769 1.00 92.75 85 ALA A O 1
ATOM 662 N N . GLY A 1 86 ? -10.701 14.240 14.757 1.00 91.06 86 GLY A N 1
ATOM 663 C CA . GLY A 1 86 ? -11.551 13.070 14.540 1.00 91.06 86 GLY A CA 1
ATOM 664 C C . GLY A 1 86 ? -11.484 12.477 13.131 1.00 91.06 86 GLY A C 1
ATOM 665 O O . GLY A 1 86 ? -12.158 11.483 12.862 1.00 91.06 86 GLY A O 1
ATOM 666 N N . ASN A 1 87 ? -10.689 13.061 12.231 1.00 95.00 87 ASN A N 1
ATOM 667 C CA . ASN A 1 87 ? -10.529 12.599 10.855 1.00 95.00 87 ASN A CA 1
ATOM 668 C C . ASN A 1 87 ? -9.173 11.920 10.668 1.00 95.00 87 ASN A C 1
ATOM 670 O O . ASN A 1 87 ? -8.182 12.318 11.278 1.00 95.00 87 ASN A O 1
ATOM 674 N N . TYR A 1 88 ? -9.125 10.921 9.790 1.00 97.00 88 TYR A N 1
ATOM 675 C CA . TYR A 1 88 ? -7.927 10.120 9.553 1.00 97.00 88 TYR A CA 1
ATOM 676 C C . TYR A 1 88 ? -7.345 10.401 8.175 1.00 97.00 88 TYR A C 1
ATOM 678 O O . TYR A 1 88 ? -8.081 10.523 7.196 1.00 97.00 88 TYR A O 1
ATOM 686 N N . TYR A 1 89 ? -6.020 10.464 8.099 1.00 98.00 89 TYR A N 1
ATOM 687 C CA . TYR A 1 89 ? -5.286 10.791 6.882 1.00 98.00 89 TYR A CA 1
ATOM 688 C C . TYR A 1 89 ? -4.097 9.862 6.716 1.00 98.00 89 TYR A C 1
ATOM 690 O O . TYR A 1 89 ? -3.440 9.510 7.693 1.00 98.00 89 TYR A O 1
ATOM 698 N N . ILE A 1 90 ? -3.771 9.531 5.473 1.00 98.12 90 ILE A N 1
ATOM 699 C CA . ILE A 1 90 ? -2.470 8.976 5.124 1.00 98.12 90 ILE A CA 1
ATOM 700 C C . ILE A 1 90 ? -1.514 10.134 4.867 1.00 98.12 90 ILE A C 1
ATOM 702 O O . ILE A 1 90 ? -1.754 10.956 3.984 1.00 98.12 90 ILE A O 1
ATOM 706 N N . LEU A 1 91 ? -0.426 10.184 5.629 1.00 97.88 91 LEU A N 1
ATOM 707 C CA . LEU A 1 91 ? 0.691 11.092 5.430 1.00 97.88 91 LEU A CA 1
ATOM 708 C C . LEU A 1 91 ? 1.813 10.361 4.685 1.00 97.88 91 LEU A C 1
ATOM 710 O O . LEU A 1 91 ? 2.481 9.486 5.243 1.00 97.88 91 LEU A O 1
ATOM 714 N N . TYR A 1 92 ? 2.040 10.757 3.436 1.00 97.19 92 TYR A N 1
ATOM 715 C CA . TYR A 1 92 ? 3.089 10.211 2.579 1.00 97.19 92 TYR A CA 1
ATOM 716 C C . TYR A 1 92 ? 3.732 11.332 1.756 1.00 97.19 92 TYR A C 1
ATOM 718 O O . TYR A 1 92 ? 3.028 12.169 1.196 1.00 97.19 92 TYR A O 1
ATOM 726 N N . ASN A 1 93 ? 5.069 11.386 1.712 1.00 93.19 93 ASN A N 1
ATOM 727 C CA . ASN A 1 93 ? 5.839 12.443 1.034 1.00 93.19 93 ASN A CA 1
ATOM 728 C C . ASN A 1 93 ? 5.376 13.879 1.373 1.00 93.19 93 ASN A C 1
ATOM 730 O O . ASN A 1 93 ? 5.318 14.750 0.509 1.00 93.19 93 ASN A O 1
ATOM 734 N N . GLY A 1 94 ? 5.005 14.125 2.635 1.00 93.06 94 GLY A N 1
ATOM 735 C CA . GLY A 1 94 ? 4.519 15.430 3.104 1.00 93.06 94 GLY A CA 1
ATOM 736 C C . GLY A 1 94 ? 3.079 15.774 2.698 1.00 93.06 94 GLY A C 1
ATOM 737 O O . GLY A 1 94 ? 2.561 16.800 3.132 1.00 93.06 94 GLY A O 1
ATOM 738 N N . MET A 1 95 ? 2.408 14.922 1.920 1.00 94.38 95 MET A N 1
ATOM 739 C CA . MET A 1 95 ? 1.011 15.090 1.527 1.00 94.38 95 MET A CA 1
ATOM 740 C C . MET A 1 95 ? 0.090 14.315 2.470 1.00 94.38 95 MET A C 1
ATOM 742 O O . MET A 1 95 ? 0.328 13.140 2.750 1.00 94.38 95 MET A O 1
ATOM 746 N N . GLN A 1 96 ? -0.973 14.971 2.938 1.00 96.75 96 GLN A N 1
ATOM 747 C CA . GLN A 1 96 ? -2.037 14.347 3.725 1.00 96.75 96 GLN A CA 1
ATOM 748 C C . GLN A 1 96 ? -3.225 14.025 2.820 1.00 96.75 96 GLN A C 1
ATOM 750 O O . GLN A 1 96 ? -3.837 14.927 2.251 1.00 96.75 96 GLN A O 1
ATOM 755 N N . THR A 1 97 ? -3.559 12.743 2.706 1.00 97.69 97 THR A N 1
ATOM 756 C CA . THR A 1 97 ? -4.692 12.261 1.906 1.00 97.69 97 THR A CA 1
ATOM 757 C C . THR A 1 97 ? -5.765 11.707 2.841 1.00 97.69 97 THR A C 1
ATOM 759 O O . THR A 1 97 ? -5.455 10.815 3.632 1.00 97.69 97 THR A O 1
ATOM 762 N N . PRO A 1 98 ? -7.007 12.222 2.815 1.00 97.44 98 PRO A N 1
ATOM 763 C CA . PRO A 1 98 ? -8.037 11.811 3.762 1.00 97.44 98 PRO A CA 1
ATOM 764 C C . PRO A 1 98 ? -8.496 10.370 3.523 1.00 97.44 98 PRO A C 1
ATOM 766 O O . PRO A 1 98 ? -8.619 9.923 2.382 1.00 97.44 98 PRO A O 1
ATOM 769 N N . ILE A 1 99 ? -8.815 9.670 4.611 1.00 97.75 99 ILE A N 1
ATOM 770 C CA . ILE A 1 99 ? -9.484 8.371 4.588 1.00 97.75 99 ILE A CA 1
ATOM 771 C C . ILE A 1 99 ? -10.986 8.606 4.764 1.00 97.75 99 ILE A C 1
ATOM 773 O O . ILE A 1 99 ? -11.448 8.901 5.865 1.00 97.75 99 ILE A O 1
ATOM 777 N N . ASN A 1 100 ? -11.762 8.448 3.690 1.00 95.50 100 ASN A N 1
ATOM 778 C CA . ASN A 1 100 ? -13.189 8.783 3.662 1.00 95.50 100 ASN A CA 1
ATOM 779 C C . ASN A 1 100 ? -14.044 7.584 3.258 1.00 95.50 100 ASN A C 1
ATOM 781 O O . ASN A 1 100 ? -13.830 6.984 2.203 1.00 95.50 100 ASN A O 1
ATOM 785 N N . ASN A 1 101 ? -15.069 7.265 4.055 1.00 93.56 101 ASN A N 1
ATOM 786 C CA . ASN A 1 101 ? -15.984 6.146 3.788 1.00 93.56 101 ASN A CA 1
ATOM 787 C C . ASN A 1 101 ? -15.226 4.845 3.477 1.00 93.56 101 ASN A C 1
ATOM 789 O O . ASN A 1 101 ? -15.487 4.188 2.470 1.00 93.56 101 ASN A O 1
ATOM 793 N N . TYR A 1 102 ? -14.250 4.516 4.328 1.00 95.75 102 TYR A N 1
ATOM 794 C CA . TYR A 1 102 ? -13.301 3.407 4.172 1.00 95.75 102 TYR A CA 1
ATOM 795 C C . TYR A 1 102 ? -12.268 3.566 3.049 1.00 95.75 102 TYR A C 1
ATOM 797 O O . TYR A 1 102 ? -11.332 2.781 3.019 1.00 95.75 102 TYR A O 1
ATOM 805 N N . ASN A 1 103 ? -12.388 4.533 2.139 1.00 97.62 103 ASN A N 1
ATOM 806 C CA . ASN A 1 103 ? -11.468 4.680 1.011 1.00 97.62 103 ASN A CA 1
ATOM 807 C C . ASN A 1 103 ? -10.196 5.411 1.427 1.00 97.62 103 ASN A C 1
ATOM 809 O O . ASN A 1 103 ? -10.257 6.448 2.082 1.00 97.62 103 ASN A O 1
ATOM 813 N N . ALA A 1 104 ? -9.069 4.872 0.989 1.00 98.06 104 ALA A N 1
ATOM 814 C CA . ALA A 1 104 ? -7.733 5.393 1.182 1.00 98.06 104 ALA A CA 1
ATOM 815 C C . ALA A 1 104 ? -6.972 5.360 -0.150 1.00 98.06 104 ALA A C 1
ATOM 817 O O . ALA A 1 104 ? -7.217 4.491 -0.990 1.00 98.06 104 ALA A O 1
ATOM 818 N N . GLU A 1 105 ? -6.049 6.300 -0.331 1.00 97.56 105 GLU A N 1
ATOM 819 C CA . GLU A 1 105 ? -5.287 6.478 -1.567 1.00 97.56 105 GLU A CA 1
ATOM 820 C C . GLU A 1 105 ? -3.835 6.853 -1.256 1.00 97.56 105 GLU A C 1
ATOM 822 O O . GLU A 1 105 ? -3.568 7.651 -0.355 1.00 97.56 105 GLU A O 1
ATOM 827 N N . ILE A 1 106 ? -2.901 6.278 -2.017 1.00 97.38 106 ILE A N 1
ATOM 828 C CA . ILE A 1 106 ? -1.487 6.654 -2.031 1.00 97.38 106 ILE A CA 1
ATOM 829 C C . ILE A 1 106 ? -1.017 6.700 -3.485 1.00 97.38 106 ILE A C 1
ATOM 831 O O . ILE A 1 106 ? -1.102 5.706 -4.206 1.00 97.38 106 ILE A O 1
ATOM 835 N N . LYS A 1 107 ? -0.471 7.844 -3.908 1.00 96.25 107 LYS A N 1
ATOM 836 C CA . LYS A 1 107 ? 0.184 7.980 -5.215 1.00 96.25 107 LYS A CA 1
ATOM 837 C C . LYS A 1 107 ? 1.666 7.674 -5.076 1.00 96.25 107 LYS A C 1
ATOM 839 O O . LYS A 1 107 ? 2.367 8.368 -4.345 1.00 96.25 107 LYS A O 1
ATOM 844 N N . ILE A 1 108 ? 2.131 6.650 -5.780 1.00 96.50 108 ILE A N 1
ATOM 845 C CA . ILE A 1 108 ? 3.504 6.150 -5.694 1.00 96.50 108 ILE A CA 1
ATOM 846 C C . ILE A 1 108 ? 4.162 6.303 -7.055 1.00 96.50 108 ILE A C 1
ATOM 848 O O . ILE A 1 108 ? 3.623 5.872 -8.070 1.00 96.50 108 ILE A O 1
ATOM 852 N N . GLU A 1 109 ? 5.332 6.924 -7.084 1.00 94.94 109 GLU A N 1
ATOM 853 C CA . GLU A 1 109 ? 6.112 7.092 -8.302 1.00 94.94 109 GLU A CA 1
ATOM 854 C C . GLU A 1 109 ? 7.192 6.014 -8.385 1.00 94.94 109 GLU A C 1
ATOM 856 O O . GLU A 1 109 ? 7.959 5.817 -7.445 1.00 94.94 109 GLU A O 1
ATOM 861 N N . LEU A 1 110 ? 7.232 5.305 -9.511 1.00 94.94 110 LEU A N 1
ATOM 862 C CA . LEU A 1 110 ? 8.226 4.286 -9.810 1.00 94.94 110 LEU A CA 1
ATOM 863 C C . LEU A 1 110 ? 9.124 4.755 -10.946 1.00 94.94 110 LEU A C 1
ATOM 865 O O . LEU A 1 110 ? 8.649 5.238 -11.977 1.00 94.94 110 LEU A O 1
ATOM 869 N N . THR A 1 111 ? 10.423 4.520 -10.795 1.00 94.19 111 THR A N 1
ATOM 870 C CA . THR A 1 111 ? 11.364 4.620 -11.915 1.00 94.19 111 THR A CA 1
ATOM 871 C C . THR A 1 111 ? 11.022 3.603 -13.010 1.00 94.19 111 THR A C 1
ATOM 873 O O . THR A 1 111 ? 10.397 2.574 -12.724 1.00 94.19 111 THR A O 1
ATOM 876 N N . PRO A 1 112 ? 11.470 3.814 -14.261 1.00 92.00 112 PRO A N 1
ATOM 877 C CA . PRO A 1 112 ? 11.307 2.829 -15.329 1.00 92.00 112 PRO A CA 1
ATOM 878 C C . PRO A 1 112 ? 11.814 1.431 -14.953 1.00 92.00 112 PRO A C 1
ATOM 880 O O . PRO A 1 112 ? 11.125 0.443 -15.196 1.00 92.00 112 PRO A O 1
ATOM 883 N N . ALA A 1 113 ? 12.978 1.353 -14.297 1.00 94.94 113 ALA A N 1
ATOM 884 C CA . ALA A 1 113 ? 13.565 0.091 -13.851 1.00 94.94 113 ALA A CA 1
ATOM 885 C C . ALA A 1 113 ? 12.688 -0.615 -12.805 1.00 94.94 113 ALA A C 1
ATOM 887 O O . ALA A 1 113 ? 12.416 -1.805 -12.939 1.00 94.94 113 ALA A O 1
ATOM 888 N N . GLN A 1 114 ? 12.182 0.117 -11.806 1.00 97.00 114 GLN A N 1
ATOM 889 C CA . GLN A 1 114 ? 11.270 -0.444 -10.804 1.00 97.00 114 GLN A CA 1
ATOM 890 C C . GLN A 1 114 ? 9.953 -0.896 -11.434 1.00 97.00 114 GLN A C 1
ATOM 892 O O . GLN A 1 114 ? 9.503 -2.005 -11.161 1.00 97.00 114 GLN A O 1
ATOM 897 N N . ASN A 1 115 ? 9.353 -0.074 -12.304 1.00 95.62 115 ASN A N 1
ATOM 898 C CA . ASN A 1 115 ? 8.104 -0.412 -12.983 1.00 95.62 115 ASN A CA 1
ATOM 899 C C . ASN A 1 115 ? 8.249 -1.660 -13.866 1.00 95.62 115 ASN A C 1
ATOM 901 O O . ASN A 1 115 ? 7.320 -2.459 -13.947 1.00 95.62 115 ASN A O 1
ATOM 905 N N . ALA A 1 116 ? 9.396 -1.839 -14.521 1.00 95.25 116 ALA A N 1
ATOM 906 C CA . ALA A 1 116 ? 9.675 -3.029 -15.318 1.00 95.25 116 ALA A CA 1
ATOM 907 C C . ALA A 1 116 ? 9.935 -4.281 -14.461 1.00 95.25 116 ALA A C 1
ATOM 909 O O . ALA A 1 116 ? 9.636 -5.382 -14.909 1.00 95.25 116 ALA A O 1
ATOM 910 N N . ALA A 1 117 ? 10.487 -4.121 -13.255 1.00 97.88 117 ALA A N 1
ATOM 911 C CA . ALA A 1 117 ? 10.953 -5.238 -12.436 1.00 97.88 117 ALA A CA 1
ATOM 912 C C . ALA A 1 117 ? 9.896 -5.844 -11.494 1.00 97.88 117 ALA A C 1
ATOM 914 O O . ALA A 1 117 ? 10.026 -7.014 -11.132 1.00 97.88 117 ALA A O 1
ATOM 915 N N . TYR A 1 118 ? 8.878 -5.090 -11.059 1.00 98.38 118 TYR A N 1
ATOM 916 C CA . TYR A 1 118 ? 7.867 -5.638 -10.145 1.00 98.38 118 TYR A CA 1
ATOM 917 C C . TYR A 1 118 ? 6.824 -6.488 -10.880 1.00 98.38 118 TYR A C 1
ATOM 919 O O . TYR A 1 118 ? 6.350 -6.130 -11.958 1.00 98.38 118 TYR A O 1
ATOM 927 N N . ASN A 1 119 ? 6.402 -7.569 -10.225 1.00 98.25 119 ASN A N 1
ATOM 928 C CA . ASN A 1 119 ? 5.291 -8.420 -10.663 1.00 98.25 119 ASN A CA 1
ATOM 929 C C . ASN A 1 119 ? 4.109 -8.355 -9.687 1.00 98.25 119 ASN A C 1
ATOM 931 O O . ASN A 1 119 ? 2.962 -8.575 -10.072 1.00 98.25 119 ASN A O 1
ATOM 935 N N . TYR A 1 120 ? 4.391 -8.046 -8.419 1.00 98.50 120 TYR A N 1
ATOM 936 C CA . TYR A 1 120 ? 3.414 -8.042 -7.341 1.00 98.50 120 TYR A CA 1
ATOM 937 C C . TYR A 1 120 ? 3.472 -6.745 -6.548 1.00 98.50 120 TYR A C 1
ATOM 939 O O . TYR A 1 120 ? 4.546 -6.198 -6.295 1.00 98.50 120 TYR A O 1
ATOM 947 N N . ILE A 1 121 ? 2.301 -6.312 -6.089 1.00 98.69 121 ILE A N 1
ATOM 948 C CA . ILE A 1 121 ? 2.163 -5.317 -5.031 1.00 98.69 121 ILE A CA 1
ATOM 949 C C . ILE A 1 121 ? 1.467 -5.989 -3.855 1.00 98.69 121 ILE A C 1
ATOM 951 O O . ILE A 1 121 ? 0.392 -6.565 -4.015 1.00 98.69 121 ILE A O 1
ATOM 955 N N . THR A 1 122 ? 2.076 -5.921 -2.675 1.00 98.75 122 THR A N 1
ATOM 956 C CA . THR A 1 122 ? 1.475 -6.376 -1.417 1.00 98.75 122 THR A CA 1
ATOM 957 C C . THR A 1 122 ? 1.138 -5.168 -0.562 1.00 98.75 122 THR A C 1
ATOM 959 O O . THR A 1 122 ? 2.029 -4.389 -0.227 1.00 98.75 122 THR A O 1
ATOM 962 N N . LEU A 1 123 ? -0.130 -5.029 -0.180 1.00 98.69 123 LEU A N 1
ATOM 963 C CA . LEU A 1 123 ? -0.597 -3.962 0.697 1.00 98.69 123 LEU A CA 1
ATOM 964 C C . LEU A 1 123 ? -1.059 -4.539 2.033 1.00 98.69 123 LEU A C 1
ATOM 966 O O . LEU A 1 123 ? -1.849 -5.484 2.075 1.00 98.69 123 LEU A O 1
ATOM 970 N N . PHE A 1 124 ? -0.570 -3.961 3.126 1.00 98.44 124 PHE A N 1
ATOM 971 C CA . PHE A 1 124 ? -1.028 -4.267 4.479 1.00 98.44 124 PHE A CA 1
ATOM 972 C C . PHE A 1 124 ? -0.898 -3.047 5.383 1.00 98.44 124 PHE A C 1
ATOM 974 O O . PHE A 1 124 ? -0.190 -2.091 5.069 1.00 98.44 124 PHE A O 1
ATOM 981 N N . VAL A 1 125 ? -1.614 -3.062 6.499 1.00 98.12 125 VAL A N 1
ATOM 982 C CA . VAL A 1 125 ? -1.634 -1.958 7.455 1.00 98.12 125 VAL A CA 1
ATOM 983 C C . VAL A 1 125 ? -1.314 -2.501 8.835 1.00 98.12 125 VAL A C 1
ATOM 985 O O . VAL A 1 125 ? -1.820 -3.554 9.215 1.00 98.12 125 VAL A O 1
ATOM 988 N N . LYS A 1 126 ? -0.482 -1.780 9.583 1.00 97.00 126 LYS A N 1
ATOM 989 C CA . LYS A 1 126 ? -0.224 -2.065 10.992 1.00 97.00 126 LYS A CA 1
ATOM 990 C C . LYS A 1 126 ? -1.127 -1.238 11.887 1.00 97.00 126 LYS A C 1
ATOM 992 O O . LYS A 1 126 ? -1.420 -0.078 11.586 1.00 97.00 126 LYS A O 1
ATOM 997 N N . ASP A 1 127 ? -1.540 -1.832 12.998 1.00 94.50 127 ASP A N 1
ATOM 998 C CA . ASP A 1 127 ? -2.211 -1.115 14.077 1.00 94.50 127 ASP A CA 1
ATOM 999 C C . ASP A 1 127 ? -1.218 -0.373 14.982 1.00 94.50 127 ASP A C 1
ATOM 1001 O O . ASP A 1 127 ? 0.002 -0.431 14.801 1.00 94.50 127 ASP A O 1
ATOM 1005 N N . VAL A 1 128 ? -1.742 0.370 15.955 1.00 91.00 128 VAL A N 1
ATOM 1006 C CA . VAL A 1 128 ? -0.937 1.093 16.957 1.00 91.00 128 VAL A CA 1
ATOM 1007 C C . VAL A 1 128 ? -0.067 0.183 17.836 1.00 91.00 128 VAL A C 1
ATOM 1009 O O . VAL A 1 128 ? 0.891 0.663 18.433 1.00 91.00 128 VAL A O 1
ATOM 1012 N N . ASN A 1 129 ? -0.356 -1.120 17.887 1.00 91.00 129 ASN A N 1
ATOM 1013 C CA . ASN A 1 129 ? 0.423 -2.121 18.618 1.00 91.00 129 ASN A CA 1
ATOM 1014 C C . ASN A 1 129 ? 1.443 -2.844 17.717 1.00 91.00 129 ASN A C 1
ATOM 1016 O O . ASN A 1 129 ? 2.178 -3.708 18.189 1.00 91.00 129 ASN A O 1
ATOM 1020 N N . GLY A 1 130 ? 1.496 -2.508 16.423 1.00 91.38 130 GLY A N 1
ATOM 1021 C CA . GLY A 1 130 ? 2.380 -3.131 15.440 1.00 91.38 130 GLY A CA 1
ATOM 1022 C C . GLY A 1 130 ? 1.856 -4.436 14.833 1.00 91.38 130 GLY A C 1
ATOM 1023 O O . GLY A 1 130 ? 2.614 -5.101 14.127 1.00 91.38 130 GLY A O 1
ATOM 1024 N N . THR A 1 131 ? 0.593 -4.796 15.074 1.00 93.38 131 THR A N 1
ATOM 1025 C CA . THR A 1 131 ? -0.053 -5.994 14.516 1.00 93.38 131 THR A CA 1
ATOM 1026 C C . THR A 1 131 ? -0.452 -5.763 13.063 1.00 93.38 131 THR A C 1
ATOM 1028 O O . THR A 1 131 ? -1.072 -4.747 12.746 1.00 93.38 131 THR A O 1
ATOM 1031 N N . ASP A 1 132 ? -0.151 -6.724 12.190 1.00 95.38 132 ASP A N 1
ATOM 1032 C CA . ASP A 1 132 ? -0.535 -6.679 10.778 1.00 95.38 132 ASP A CA 1
ATOM 1033 C C . ASP A 1 132 ? -2.045 -6.931 10.577 1.00 95.38 132 ASP A C 1
ATOM 1035 O O . ASP A 1 132 ? -2.667 -7.792 11.212 1.00 95.38 132 ASP A O 1
ATOM 1039 N N . SER A 1 133 ? -2.636 -6.219 9.620 1.00 97.06 133 SER A N 1
ATOM 1040 C CA . SER A 1 133 ? -3.924 -6.563 9.018 1.00 97.06 133 SER A CA 1
ATOM 1041 C C . SER A 1 133 ? -3.820 -7.817 8.139 1.00 97.06 133 SER A C 1
ATOM 1043 O O . SER A 1 133 ? -2.738 -8.354 7.884 1.00 97.06 133 SER A O 1
ATOM 1045 N N . ASN A 1 134 ? -4.946 -8.246 7.557 1.00 97.31 134 ASN A N 1
ATOM 1046 C CA . ASN A 1 134 ? -4.873 -9.077 6.354 1.00 97.31 134 ASN A CA 1
ATOM 1047 C C . ASN A 1 134 ? -4.103 -8.344 5.244 1.00 97.31 134 ASN A C 1
ATOM 1049 O O . ASN A 1 134 ? -4.076 -7.113 5.213 1.00 97.31 134 ASN A O 1
ATOM 1053 N N . LYS A 1 135 ? -3.509 -9.103 4.325 1.00 98.25 135 LYS A N 1
ATOM 1054 C CA . LYS A 1 135 ? -2.788 -8.566 3.169 1.00 98.25 135 LYS A CA 1
ATOM 1055 C C . LYS A 1 135 ? -3.679 -8.611 1.935 1.00 98.25 135 LYS A C 1
ATOM 1057 O O . LYS A 1 135 ? -4.468 -9.544 1.781 1.00 98.25 135 LYS A O 1
ATOM 1062 N N . LEU A 1 136 ? -3.550 -7.612 1.073 1.00 98.56 136 LEU A N 1
ATOM 1063 C CA . LEU A 1 136 ? -4.135 -7.606 -0.264 1.00 98.56 136 LEU A CA 1
ATOM 1064 C C . LEU A 1 136 ? -3.022 -7.612 -1.304 1.00 98.56 136 LEU A C 1
ATOM 1066 O O . LEU A 1 136 ? -1.929 -7.097 -1.061 1.00 98.56 136 LEU A O 1
ATOM 1070 N N . TYR A 1 137 ? -3.316 -8.204 -2.455 1.00 98.44 137 TYR A N 1
ATOM 1071 C CA . TYR A 1 137 ? -2.344 -8.422 -3.513 1.00 98.44 137 TYR A CA 1
ATOM 1072 C C . TYR A 1 137 ? -2.874 -7.880 -4.830 1.00 98.44 137 TYR A C 1
ATOM 1074 O O . TYR A 1 137 ? -4.030 -8.107 -5.179 1.00 98.44 137 TYR A O 1
ATOM 1082 N N . PHE A 1 138 ? -2.001 -7.210 -5.568 1.00 98.38 138 PHE A N 1
ATOM 1083 C CA . PHE A 1 138 ? -2.193 -6.904 -6.975 1.00 98.38 138 PHE A CA 1
ATOM 1084 C C . PHE A 1 138 ? -1.113 -7.629 -7.775 1.00 98.38 138 PHE A C 1
ATOM 1086 O O . PHE A 1 138 ? 0.054 -7.652 -7.375 1.00 98.38 138 PHE A O 1
ATOM 1093 N N . VAL A 1 139 ? -1.527 -8.235 -8.884 1.00 97.88 139 VAL A N 1
ATOM 1094 C CA . VAL A 1 139 ? -0.646 -8.876 -9.861 1.00 97.88 139 VAL A CA 1
ATOM 1095 C C . VAL A 1 139 ? -0.705 -8.024 -11.116 1.00 97.88 139 VAL A C 1
ATOM 1097 O O . VAL A 1 139 ? -1.804 -7.693 -11.563 1.00 97.88 139 VAL A O 1
ATOM 1100 N N . LYS A 1 140 ? 0.465 -7.631 -11.612 1.00 94.00 140 LYS A N 1
ATOM 1101 C CA . LYS A 1 140 ? 0.587 -6.805 -12.812 1.00 94.00 140 LYS A CA 1
ATOM 1102 C C . LYS A 1 140 ? 0.182 -7.561 -14.074 1.00 94.00 140 LYS A C 1
ATOM 1104 O O . LYS A 1 140 ? 0.509 -8.765 -14.163 1.00 94.00 140 LYS A O 1
#

Radius of gyration: 21.48 Å; chains: 1; bounding box: 30×46×89 Å

Foldseek 3Di:
DDDDDDDDDPPPPPPPDDPFKAWDDWDKDWDDDDPPPDPDDDWIKIKIKTFIDPLVQFFKKKKAFAQDPPHNVLHIDIWTWDDDPNWIFTQDPNDTHTQPPRMHIDIDIGDPVSVVRGQKIKIWTAGPVRDIYDIDMDGD

pLDDT: mean 87.74, std 16.7, range [42.03, 98.75]

Secondary structure (DSSP, 8-state):
---------------------EEEEEEEEEE-----S--S-PPEEEEEEEEEE-GGGEEEEEEEEESSTT--SSEEEEEEEEEETTEEEEEETTEEEE-BTTEEEEEEEE-HHHHHH--EEEEEEEETTS-B---EEEE-